Protein AF-A0A356FZK9-F1 (afdb_monomer_lite)

Structure (mmCIF, N/CA/C/O backbone):
data_AF-A0A356FZK9-F1
#
_entry.id   AF-A0A356FZK9-F1
#
loop_
_atom_site.group_PDB
_atom_site.id
_atom_site.type_symbol
_atom_site.label_atom_id
_atom_site.label_alt_id
_atom_site.label_comp_id
_atom_site.label_asym_id
_atom_site.label_entity_id
_atom_site.label_seq_id
_atom_site.pdbx_PDB_ins_code
_atom_site.Cartn_x
_atom_site.Cartn_y
_atom_site.Cartn_z
_atom_site.occupancy
_atom_site.B_iso_or_equiv
_atom_site.auth_seq_id
_atom_site.auth_comp_id
_atom_site.auth_asym_id
_atom_site.auth_atom_id
_atom_site.pdbx_PDB_model_num
ATOM 1 N N . LYS A 1 1 ? 5.708 -8.812 -1.500 1.00 82.62 1 LYS A N 1
ATOM 2 C CA . LYS A 1 1 ? 5.334 -10.175 -1.046 1.00 82.62 1 LYS A CA 1
ATOM 3 C C . LYS A 1 1 ? 5.654 -10.383 0.431 1.00 82.62 1 LYS A C 1
ATOM 5 O O . LYS A 1 1 ? 4.730 -10.583 1.200 1.00 82.62 1 LYS A O 1
ATOM 10 N N . GLU A 1 2 ? 6.915 -10.284 0.850 1.00 88.31 2 GLU A N 1
ATOM 11 C CA . GLU A 1 2 ? 7.337 -10.592 2.229 1.00 88.31 2 GLU A CA 1
ATOM 12 C C . GLU A 1 2 ? 6.642 -9.729 3.295 1.00 88.31 2 GLU A C 1
ATOM 14 O O . GLU A 1 2 ? 6.148 -10.266 4.282 1.00 88.31 2 GLU A O 1
ATOM 19 N N . ALA A 1 3 ? 6.488 -8.421 3.046 1.00 88.81 3 ALA A N 1
ATOM 20 C CA . ALA A 1 3 ? 5.721 -7.533 3.923 1.00 88.81 3 ALA A CA 1
ATOM 21 C C . ALA A 1 3 ? 4.276 -8.021 4.143 1.00 88.81 3 ALA A C 1
ATOM 23 O O . ALA A 1 3 ? 3.791 -8.013 5.266 1.00 88.81 3 ALA A O 1
ATOM 24 N N . ALA A 1 4 ? 3.605 -8.526 3.103 1.00 92.50 4 ALA A N 1
ATOM 25 C CA . ALA A 1 4 ? 2.240 -9.035 3.237 1.00 92.50 4 ALA A CA 1
ATOM 26 C C . ALA A 1 4 ? 2.168 -10.291 4.115 1.00 92.50 4 ALA A C 1
ATOM 28 O O . ALA A 1 4 ? 1.248 -10.421 4.911 1.00 92.50 4 ALA A O 1
ATOM 29 N N . TYR A 1 5 ? 3.157 -11.185 4.026 1.00 93.94 5 TYR A N 1
ATOM 30 C CA . TYR A 1 5 ? 3.243 -12.349 4.915 1.00 93.94 5 TYR A CA 1
ATOM 31 C C . TYR A 1 5 ? 3.497 -11.937 6.364 1.00 93.94 5 TYR A C 1
ATOM 33 O O . TYR A 1 5 ? 2.879 -12.490 7.270 1.00 93.94 5 TYR A O 1
ATOM 41 N N . ALA A 1 6 ? 4.387 -10.967 6.584 1.00 93.12 6 ALA A N 1
ATOM 42 C CA . ALA A 1 6 ? 4.667 -10.451 7.918 1.00 93.12 6 ALA A CA 1
ATOM 43 C C . ALA A 1 6 ? 3.430 -9.790 8.546 1.00 93.12 6 ALA A C 1
ATOM 45 O O . ALA A 1 6 ? 3.171 -9.987 9.729 1.00 93.12 6 ALA A O 1
ATOM 46 N N . LEU A 1 7 ? 2.643 -9.056 7.756 1.00 93.38 7 LEU A N 1
ATOM 47 C CA . LEU A 1 7 ? 1.406 -8.423 8.216 1.00 93.38 7 LEU A CA 1
ATOM 48 C C . LEU A 1 7 ? 0.288 -9.442 8.453 1.00 93.38 7 LEU A C 1
ATOM 50 O O . L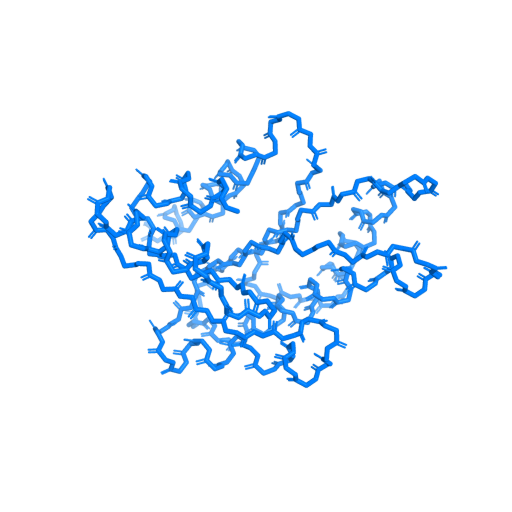EU A 1 7 ? -0.334 -9.424 9.513 1.00 93.38 7 LEU A O 1
ATOM 54 N N . ALA A 1 8 ? 0.082 -10.388 7.535 1.00 94.94 8 ALA A N 1
ATOM 55 C CA . ALA A 1 8 ? -0.911 -11.447 7.707 1.00 94.94 8 ALA A CA 1
ATOM 56 C C . ALA A 1 8 ? -0.625 -12.313 8.947 1.00 94.94 8 ALA A C 1
ATOM 58 O O . ALA A 1 8 ? -1.537 -12.630 9.705 1.00 94.94 8 ALA A O 1
ATOM 59 N N . ALA A 1 9 ? 0.650 -12.609 9.234 1.00 93.75 9 ALA A N 1
ATOM 60 C CA . ALA A 1 9 ? 1.060 -13.303 10.459 1.00 93.75 9 ALA A CA 1
ATOM 61 C C . ALA A 1 9 ? 0.695 -12.551 11.753 1.00 93.75 9 ALA A C 1
ATOM 63 O O . ALA A 1 9 ? 0.649 -13.153 12.823 1.00 93.75 9 ALA A O 1
ATOM 64 N N . ARG A 1 10 ? 0.440 -11.242 11.660 1.00 92.06 10 ARG A N 1
ATOM 65 C CA . ARG A 1 10 ? 0.020 -10.368 12.765 1.00 92.06 10 ARG A CA 1
ATOM 66 C C . ARG A 1 10 ? -1.493 -10.127 12.777 1.00 92.06 10 ARG A C 1
ATOM 68 O O . ARG A 1 10 ? -1.960 -9.298 13.548 1.00 92.06 10 ARG A O 1
ATOM 75 N N . GLY A 1 11 ? -2.249 -10.840 11.939 1.00 92.81 11 GLY A N 1
ATOM 76 C CA . GLY A 1 11 ? -3.710 -10.771 11.886 1.00 92.81 11 GLY A CA 1
ATOM 77 C C . GLY A 1 11 ? -4.274 -9.698 10.955 1.00 92.81 11 GLY A C 1
ATOM 78 O O . GLY A 1 11 ? -5.464 -9.412 11.038 1.00 92.81 11 GLY A O 1
ATOM 79 N N . TRP A 1 12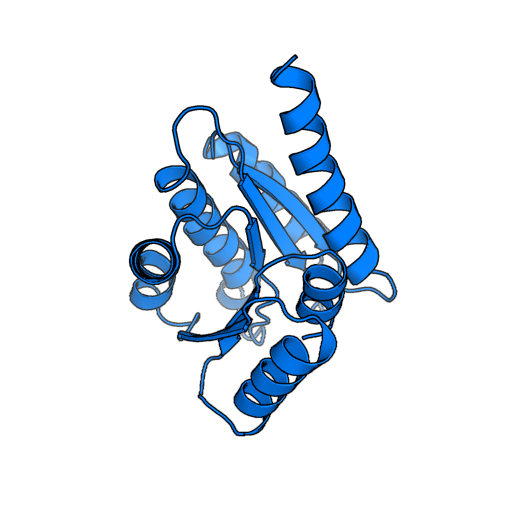 ? -3.457 -9.103 10.081 1.00 94.19 12 TRP A N 1
ATOM 80 C CA . TRP A 1 12 ? -3.959 -8.183 9.060 1.00 94.19 12 TRP A CA 1
ATOM 81 C C . TRP A 1 12 ? -4.652 -8.938 7.923 1.00 94.19 12 TRP A C 1
ATOM 83 O O . TRP A 1 12 ? -4.109 -9.914 7.399 1.00 94.19 12 TRP A O 1
ATOM 93 N N . ASP A 1 13 ? -5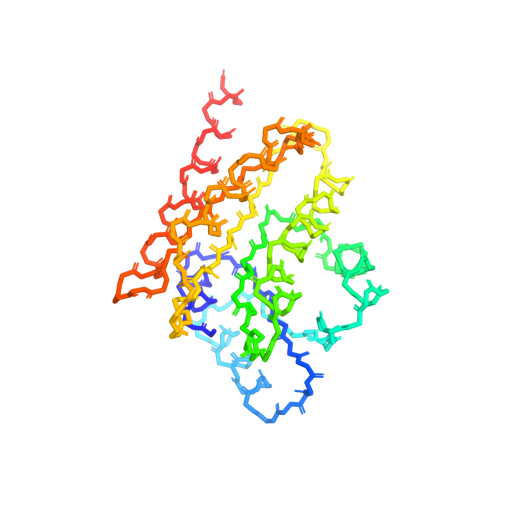.793 -8.418 7.477 1.00 95.06 13 ASP A N 1
ATOM 94 C CA . ASP A 1 13 ? -6.309 -8.698 6.138 1.00 95.06 13 ASP A CA 1
ATOM 95 C C . ASP A 1 13 ? -5.434 -7.946 5.119 1.00 95.06 13 ASP A C 1
ATOM 97 O O . ASP A 1 13 ? -5.071 -6.786 5.330 1.00 95.06 13 ASP A O 1
ATOM 101 N N . VAL A 1 14 ? -5.041 -8.607 4.027 1.00 95.25 14 VAL A N 1
ATOM 102 C CA . VAL A 1 14 ? -4.033 -8.073 3.096 1.00 95.25 14 VAL A CA 1
ATOM 103 C C . VAL A 1 14 ? -4.525 -8.060 1.654 1.00 95.25 14 VAL A C 1
ATOM 105 O O . VAL A 1 14 ? -4.940 -9.072 1.093 1.00 95.25 14 VAL A O 1
ATOM 108 N N . LEU A 1 15 ? -4.411 -6.901 1.012 1.00 95.12 15 LEU A N 1
ATOM 109 C CA . LEU A 1 15 ? -4.680 -6.732 -0.412 1.00 95.12 15 LEU A CA 1
ATOM 110 C C . LEU A 1 15 ? -3.360 -6.560 -1.155 1.00 95.12 15 LEU A C 1
ATOM 112 O O . LEU A 1 15 ? -2.593 -5.636 -0.885 1.00 95.12 15 LEU A O 1
ATOM 116 N N . LEU A 1 16 ? -3.083 -7.462 -2.091 1.00 93.56 16 LEU A N 1
ATOM 117 C CA . LEU A 1 16 ? -1.896 -7.388 -2.933 1.00 93.56 16 LEU A CA 1
ATOM 118 C C . LEU A 1 16 ? -2.212 -6.656 -4.235 1.00 93.56 16 LEU A C 1
ATOM 120 O O . LEU A 1 16 ? -3.203 -6.948 -4.895 1.00 93.56 16 LEU A O 1
ATOM 124 N N . GLN A 1 17 ? -1.337 -5.754 -4.662 1.00 91.12 17 GLN A N 1
ATOM 125 C CA . GLN A 1 17 ? -1.439 -5.144 -5.982 1.00 91.12 17 GLN A CA 1
ATOM 126 C C . GLN A 1 17 ? -0.516 -5.854 -6.978 1.00 91.12 17 GLN A C 1
ATOM 128 O O . GLN A 1 17 ? 0.609 -6.234 -6.652 1.00 91.12 17 GLN A O 1
ATOM 133 N N . CYS A 1 18 ? -1.005 -6.031 -8.205 1.00 89.69 18 CYS A N 1
ATOM 134 C CA . CYS A 1 18 ? -0.222 -6.505 -9.341 1.00 89.69 18 CYS A CA 1
ATOM 135 C C . CYS A 1 18 ? -0.546 -5.690 -10.602 1.00 89.69 18 CYS A C 1
ATOM 137 O O . CYS A 1 18 ? -1.672 -5.226 -10.778 1.00 89.69 18 CYS A O 1
ATOM 139 N N . LYS A 1 19 ? 0.426 -5.536 -11.509 1.00 86.12 19 LYS A N 1
ATOM 140 C CA . LYS A 1 19 ? 0.184 -4.910 -12.823 1.00 86.12 19 LYS A CA 1
ATOM 141 C C . LYS A 1 19 ? -0.552 -5.859 -13.773 1.00 86.12 19 LYS A C 1
ATOM 143 O O . LYS A 1 19 ? -1.483 -5.462 -14.469 1.00 86.12 19 LYS A O 1
ATOM 148 N N . THR A 1 20 ? -0.147 -7.129 -13.773 1.00 87.69 20 THR A N 1
ATOM 149 C CA . THR A 1 20 ? -0.748 -8.203 -14.576 1.00 87.69 20 THR A CA 1
ATOM 150 C C . THR A 1 20 ? -1.058 -9.383 -13.666 1.00 87.69 20 THR A C 1
ATOM 152 O O . THR A 1 20 ? -0.206 -9.780 -12.871 1.00 87.69 20 THR A O 1
ATOM 155 N N . ALA A 1 21 ? -2.264 -9.942 -13.782 1.00 90.25 21 ALA A N 1
ATOM 156 C CA . ALA A 1 21 ? -2.628 -11.152 -13.056 1.00 90.25 21 ALA A CA 1
ATOM 157 C C . ALA A 1 21 ? -1.762 -12.329 -13.529 1.00 90.25 21 ALA A C 1
ATOM 159 O O . ALA A 1 21 ? -1.545 -12.516 -14.726 1.00 90.25 21 ALA A O 1
ATOM 160 N N . SER A 1 22 ? -1.262 -13.116 -12.585 1.00 93.06 22 SER A N 1
ATOM 161 C CA . SER A 1 22 ? -0.362 -14.235 -12.847 1.00 93.06 22 SER A CA 1
ATOM 162 C C . SER A 1 22 ? -0.635 -15.385 -11.883 1.00 93.06 22 SER A C 1
ATOM 164 O O . SER A 1 22 ? -1.203 -15.194 -10.809 1.00 93.06 22 SER A O 1
ATOM 166 N N . ALA A 1 23 ? -0.167 -16.586 -12.225 1.00 94.06 23 ALA A 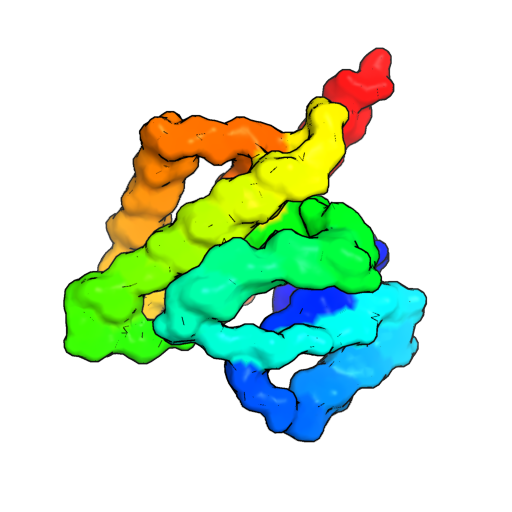N 1
ATOM 167 C CA . ALA A 1 23 ? -0.232 -17.720 -11.304 1.00 94.06 23 ALA A CA 1
ATOM 168 C C . ALA A 1 23 ? 0.508 -17.438 -9.980 1.00 94.06 23 ALA A C 1
ATOM 170 O O . ALA A 1 23 ? 0.125 -17.962 -8.940 1.00 94.06 23 ALA A O 1
ATOM 171 N N . GLU A 1 24 ? 1.535 -16.582 -9.998 1.00 92.69 24 GLU A N 1
ATOM 172 C CA . GLU A 1 24 ? 2.303 -16.222 -8.804 1.00 92.69 24 GLU A CA 1
ATOM 173 C C . GLU A 1 24 ? 1.476 -15.418 -7.793 1.00 92.69 24 GLU A C 1
ATOM 175 O O . GLU A 1 24 ? 1.529 -15.705 -6.591 1.00 92.69 24 GLU A O 1
ATOM 180 N N . ILE A 1 25 ? 0.711 -14.419 -8.254 1.00 93.62 25 ILE A N 1
ATOM 181 C CA . ILE A 1 25 ? -0.104 -13.604 -7.346 1.00 93.62 25 ILE A CA 1
ATOM 182 C C . ILE A 1 25 ? -1.277 -14.416 -6.796 1.00 93.62 25 ILE A C 1
ATOM 184 O O . ILE A 1 25 ? -1.535 -14.362 -5.595 1.00 93.62 25 ILE A O 1
ATOM 188 N N . THR A 1 26 ? -1.906 -15.245 -7.637 1.00 94.94 26 THR A N 1
ATOM 189 C CA . THR A 1 26 ? -2.961 -16.176 -7.215 1.00 94.94 26 THR A CA 1
ATOM 190 C C . THR A 1 26 ? -2.435 -17.152 -6.166 1.00 94.94 26 THR A C 1
ATOM 192 O O . THR A 1 26 ? -3.004 -17.252 -5.085 1.00 94.94 26 THR A O 1
ATOM 195 N N . HIS A 1 27 ? -1.286 -17.785 -6.422 1.00 95.44 27 HIS A N 1
ATOM 196 C CA . HIS A 1 27 ? -0.669 -18.699 -5.464 1.00 95.44 27 HIS A CA 1
ATOM 197 C C . HIS A 1 27 ? -0.302 -18.008 -4.146 1.00 95.44 27 HIS A C 1
ATOM 199 O O . HIS A 1 27 ? -0.469 -18.589 -3.078 1.00 95.44 27 HIS A O 1
ATOM 205 N N . SER A 1 28 ? 0.185 -16.766 -4.205 1.00 95.38 28 SER A N 1
ATOM 206 C CA . SER A 1 28 ? 0.522 -16.000 -3.000 1.00 95.38 28 SER A CA 1
ATOM 207 C C . SER A 1 28 ? -0.720 -15.692 -2.159 1.00 95.38 28 SER A C 1
ATOM 209 O O . SER A 1 28 ? -0.658 -15.790 -0.937 1.00 95.38 28 SER A O 1
ATOM 211 N N . VAL A 1 29 ? -1.848 -15.354 -2.792 1.00 96.31 29 VAL A N 1
ATOM 212 C CA . VAL A 1 29 ? -3.130 -15.146 -2.101 1.00 96.31 29 VAL A CA 1
ATOM 213 C C . VAL A 1 29 ? -3.634 -16.442 -1.466 1.00 96.31 29 VAL A C 1
ATOM 215 O O . VAL A 1 29 ? -3.971 -16.444 -0.282 1.00 96.31 29 VAL A O 1
ATOM 218 N N . ASP A 1 30 ? -3.628 -17.550 -2.209 1.00 95.62 30 ASP A N 1
ATOM 219 C CA . ASP A 1 30 ? -4.050 -18.857 -1.691 1.00 95.62 30 ASP A CA 1
ATOM 220 C C . ASP A 1 30 ? -3.194 -19.295 -0.497 1.00 95.62 30 ASP A C 1
ATOM 222 O O . ASP A 1 30 ? -3.707 -19.808 0.501 1.00 95.62 30 ASP A O 1
ATOM 226 N N . ASP A 1 31 ? -1.883 -19.069 -0.575 1.00 96.25 31 ASP A N 1
ATOM 227 C CA . ASP A 1 31 ? -0.958 -19.415 0.495 1.00 96.25 31 ASP A CA 1
ATOM 228 C C . ASP A 1 31 ? -1.148 -18.540 1.741 1.00 96.25 31 ASP A C 1
ATOM 230 O O . ASP A 1 31 ? -1.177 -19.074 2.850 1.00 96.25 31 ASP A O 1
ATOM 234 N N . LEU A 1 32 ? -1.353 -17.227 1.580 1.00 96.50 32 LEU A N 1
ATOM 235 C CA . LEU A 1 32 ? -1.674 -16.315 2.685 1.00 96.50 32 LEU A CA 1
ATOM 236 C C . LEU A 1 32 ? -2.963 -16.736 3.405 1.00 96.50 32 LEU A C 1
ATOM 238 O O . LEU A 1 32 ? -2.958 -16.884 4.630 1.00 96.50 32 LEU A O 1
ATOM 242 N N . ASN A 1 33 ? -4.031 -16.996 2.642 1.00 95.19 33 ASN A N 1
ATOM 243 C CA . ASN A 1 33 ? -5.321 -17.445 3.170 1.00 95.19 33 ASN A CA 1
ATOM 244 C C . ASN A 1 33 ? -5.178 -18.762 3.945 1.00 95.19 33 ASN A C 1
ATOM 246 O O . ASN A 1 33 ? -5.634 -18.880 5.082 1.00 95.19 33 ASN A O 1
ATOM 250 N N . ARG A 1 34 ? -4.489 -19.750 3.362 1.00 95.50 34 ARG A N 1
ATOM 251 C CA . ARG A 1 34 ? -4.275 -21.061 3.989 1.00 95.50 34 ARG A CA 1
ATOM 252 C C . ARG A 1 34 ? -3.416 -20.982 5.250 1.00 95.50 34 ARG A C 1
ATOM 254 O O . ARG A 1 34 ? -3.673 -21.715 6.201 1.00 95.50 34 ARG A O 1
ATOM 261 N N . LYS A 1 35 ? -2.364 -20.159 5.244 1.00 95.69 35 LYS A N 1
ATOM 262 C CA . LYS A 1 35 ? -1.357 -20.136 6.312 1.00 95.69 35 LYS A CA 1
ATOM 263 C C . LYS A 1 35 ? -1.792 -19.328 7.530 1.00 95.69 35 LYS A C 1
ATOM 265 O O . LYS A 1 35 ? -1.430 -19.699 8.644 1.00 95.69 35 LYS A O 1
ATOM 270 N N . PHE A 1 36 ? -2.529 -18.239 7.326 1.00 94.81 36 PHE A N 1
ATOM 271 C CA . PHE A 1 36 ? -2.843 -17.289 8.397 1.00 94.81 36 PHE A CA 1
ATOM 272 C C . PHE A 1 36 ? -4.337 -17.181 8.711 1.00 94.81 36 PHE A C 1
ATOM 274 O O . PHE A 1 36 ? -4.689 -16.596 9.730 1.00 94.81 36 PHE A O 1
ATOM 281 N N . GLY A 1 37 ? -5.221 -17.737 7.874 1.00 84.69 37 GLY A N 1
ATOM 282 C CA . GLY A 1 37 ? -6.672 -17.714 8.093 1.00 84.69 37 GLY A CA 1
ATOM 283 C C . GLY A 1 37 ? -7.326 -16.329 7.978 1.00 84.69 37 GLY A C 1
ATOM 284 O O . GLY A 1 37 ? -8.537 -16.223 8.160 1.00 84.69 37 GLY A O 1
ATOM 285 N N . GLY A 1 38 ? -6.545 -15.282 7.687 1.00 78.88 38 GLY A N 1
ATOM 286 C CA . GLY A 1 38 ? -7.033 -13.944 7.348 1.00 78.88 38 GLY A CA 1
ATOM 287 C C . GLY A 1 38 ? -7.530 -13.862 5.905 1.00 78.88 38 GLY A C 1
ATOM 288 O O . GLY A 1 38 ? -7.412 -14.823 5.144 1.00 78.88 38 GLY A O 1
ATOM 289 N N . LYS A 1 39 ? -8.081 -12.709 5.519 1.00 91.06 39 LYS A N 1
ATOM 290 C CA . LYS A 1 39 ? -8.559 -12.457 4.157 1.00 91.06 39 LYS A CA 1
ATOM 291 C C . LYS A 1 39 ? -7.445 -11.836 3.327 1.00 91.06 39 LYS A C 1
ATOM 293 O O . LYS A 1 39 ? -7.072 -10.679 3.515 1.00 91.06 39 LYS A O 1
ATOM 298 N N . ALA A 1 40 ? -6.940 -12.605 2.374 1.00 96.00 40 ALA A N 1
ATOM 299 C CA . ALA A 1 40 ? -6.069 -12.129 1.319 1.00 96.00 40 ALA A CA 1
ATOM 300 C C . ALA A 1 40 ? -6.819 -12.087 -0.016 1.00 96.00 40 ALA A C 1
ATOM 302 O O . ALA A 1 40 ? -7.526 -13.030 -0.378 1.00 96.00 40 ALA A O 1
ATOM 303 N N . ALA A 1 41 ? -6.618 -11.012 -0.773 1.00 95.12 41 ALA A N 1
ATOM 304 C CA . ALA A 1 41 ? -7.022 -10.917 -2.174 1.00 95.12 41 ALA A CA 1
ATOM 305 C C . ALA A 1 41 ? -5.985 -10.116 -2.967 1.00 95.12 41 ALA A C 1
ATOM 307 O O . ALA A 1 41 ? -5.040 -9.560 -2.398 1.00 95.12 41 ALA A O 1
ATOM 308 N N . TYR A 1 42 ? -6.142 -10.060 -4.289 1.00 94.50 42 TYR A N 1
ATOM 309 C CA . TYR A 1 42 ? -5.320 -9.199 -5.129 1.00 94.50 42 TYR A CA 1
ATOM 310 C C . TYR A 1 42 ? -6.167 -8.295 -6.017 1.00 94.50 42 TYR A C 1
ATOM 312 O O . TYR A 1 42 ? -7.304 -8.616 -6.362 1.00 94.50 42 TYR A O 1
ATOM 320 N N . ILE A 1 43 ? -5.577 -7.172 -6.413 1.00 92.19 43 ILE A N 1
ATOM 321 C CA . ILE A 1 43 ? -6.132 -6.237 -7.383 1.00 92.19 43 ILE A CA 1
ATOM 322 C C . ILE A 1 43 ? -5.155 -6.051 -8.541 1.00 92.19 43 ILE A C 1
ATOM 324 O O . ILE A 1 43 ? -3.931 -6.033 -8.359 1.00 92.19 43 ILE A O 1
ATOM 328 N N . ARG A 1 44 ? -5.704 -5.913 -9.748 1.00 91.25 44 ARG A N 1
ATOM 329 C CA . ARG A 1 44 ? -4.944 -5.458 -10.909 1.00 91.25 44 ARG A CA 1
ATOM 330 C C . ARG A 1 44 ? -5.020 -3.937 -10.967 1.00 91.25 44 ARG A C 1
ATOM 332 O O . ARG A 1 44 ? -6.118 -3.404 -11.073 1.00 91.25 44 ARG A O 1
ATOM 339 N N . ALA A 1 45 ? -3.873 -3.277 -10.928 1.00 87.69 45 ALA A N 1
ATOM 340 C CA . ALA A 1 45 ? -3.771 -1.841 -11.150 1.00 87.69 45 ALA A CA 1
ATOM 341 C C . ALA A 1 45 ? -2.437 -1.526 -11.826 1.00 87.69 45 ALA A C 1
ATOM 343 O O . ALA A 1 45 ? -1.406 -2.072 -11.428 1.00 87.69 45 ALA A O 1
ATOM 344 N N . ASP A 1 46 ? -2.432 -0.663 -12.830 1.00 85.25 46 ASP A N 1
ATOM 345 C CA . ASP A 1 46 ? -1.216 -0.162 -13.448 1.00 85.25 46 ASP A CA 1
ATOM 346 C C . ASP A 1 46 ? -0.799 1.158 -12.805 1.00 85.25 46 ASP A C 1
ATOM 348 O O . ASP A 1 46 ? -1.368 2.212 -13.066 1.00 85.25 46 ASP A O 1
ATOM 352 N N . PHE A 1 47 ? 0.243 1.116 -11.975 1.00 79.88 47 PHE A N 1
ATOM 353 C CA . PHE A 1 47 ? 0.730 2.314 -11.295 1.00 79.88 47 PHE A CA 1
ATOM 354 C C . PHE A 1 47 ? 1.447 3.277 -12.246 1.00 79.88 47 PHE A C 1
ATOM 356 O O . PHE A 1 47 ? 1.810 4.362 -11.813 1.00 79.88 47 PHE A O 1
ATOM 363 N N . THR A 1 48 ? 1.638 2.947 -13.529 1.00 77.94 48 THR A N 1
ATOM 364 C CA . THR A 1 48 ? 2.069 3.946 -14.522 1.00 77.94 48 THR A CA 1
ATOM 365 C C . THR A 1 48 ? 0.910 4.790 -15.055 1.00 77.94 48 THR A C 1
ATOM 367 O O . THR A 1 48 ? 1.154 5.876 -15.568 1.00 77.94 48 THR A O 1
ATOM 370 N N . ASP A 1 49 ? -0.338 4.352 -14.881 1.00 84.62 49 ASP A N 1
ATOM 371 C CA . ASP A 1 49 ? -1.533 5.106 -15.264 1.00 84.62 49 ASP A CA 1
ATOM 372 C C . ASP A 1 49 ? -2.014 5.989 -14.100 1.00 84.62 49 ASP A C 1
ATOM 374 O O . ASP A 1 49 ? -2.283 5.514 -12.995 1.00 84.62 49 ASP A O 1
ATOM 378 N N . GLU A 1 50 ? -2.088 7.298 -14.333 1.00 83.06 50 GLU A N 1
ATOM 379 C CA . GLU A 1 50 ? -2.473 8.279 -13.314 1.00 83.06 50 GLU A CA 1
ATOM 380 C C . GLU A 1 50 ? -3.919 8.098 -12.835 1.00 83.06 50 GLU A C 1
ATOM 382 O O . GLU A 1 50 ? -4.192 8.205 -11.637 1.00 83.06 50 GLU A O 1
ATOM 387 N N . ALA A 1 51 ? -4.839 7.772 -13.744 1.00 85.81 51 ALA A N 1
ATOM 388 C CA . ALA A 1 51 ? -6.243 7.585 -13.411 1.00 85.81 51 ALA A CA 1
ATOM 389 C C . ALA A 1 51 ? -6.452 6.300 -12.597 1.00 85.81 51 ALA A C 1
ATOM 391 O O . ALA A 1 51 ? -7.201 6.315 -11.613 1.00 85.81 51 ALA A O 1
ATOM 392 N N . GLU A 1 52 ? -5.758 5.209 -12.947 1.00 88.19 52 GLU A N 1
ATOM 393 C CA . GLU A 1 52 ? -5.780 3.979 -12.148 1.00 88.19 52 GLU A CA 1
ATOM 394 C C . GLU A 1 52 ? -5.179 4.214 -10.748 1.00 88.19 52 GLU A C 1
ATOM 396 O O . GLU A 1 52 ? -5.767 3.763 -9.762 1.00 88.19 52 GLU A O 1
ATOM 401 N N . ARG A 1 53 ? -4.073 4.971 -10.620 1.00 87.50 53 ARG A N 1
ATOM 402 C CA . ARG A 1 53 ? -3.498 5.340 -9.307 1.00 87.50 53 ARG A CA 1
ATOM 403 C C . ARG A 1 53 ? -4.476 6.150 -8.456 1.00 87.50 53 ARG A C 1
ATOM 405 O O . ARG A 1 53 ? -4.715 5.797 -7.301 1.00 87.50 53 ARG A O 1
ATOM 412 N N . ALA A 1 54 ? -5.041 7.221 -9.013 1.00 83.50 54 ALA A N 1
ATOM 413 C CA . ALA A 1 54 ? -5.914 8.137 -8.283 1.00 83.50 54 ALA A CA 1
ATOM 414 C C . ALA A 1 54 ? -7.213 7.459 -7.813 1.00 83.50 54 ALA A C 1
ATOM 416 O O . ALA A 1 54 ? -7.694 7.723 -6.715 1.00 83.50 54 ALA A O 1
ATOM 417 N N . GLY A 1 55 ? -7.775 6.548 -8.614 1.00 87.38 55 GLY A N 1
ATOM 418 C CA . GLY A 1 55 ? -9.014 5.841 -8.281 1.00 87.38 55 GLY A CA 1
ATOM 419 C C . GLY A 1 55 ? -8.846 4.606 -7.390 1.00 87.38 55 GLY A C 1
ATOM 420 O O . GLY A 1 55 ? -9.850 4.073 -6.904 1.00 87.38 55 GLY A O 1
ATOM 421 N N . LEU A 1 56 ? -7.614 4.131 -7.178 1.00 91.44 56 LEU A N 1
ATOM 422 C CA . LEU A 1 56 ? -7.352 2.828 -6.566 1.00 91.44 56 LEU A CA 1
ATOM 423 C C . LEU A 1 56 ? -7.908 2.720 -5.148 1.00 91.44 56 LEU A C 1
ATOM 425 O O . LEU A 1 56 ? -8.668 1.802 -4.852 1.00 91.44 56 LEU A O 1
ATOM 429 N N . ILE A 1 57 ? -7.529 3.651 -4.274 1.00 92.88 57 ILE A N 1
ATOM 430 C CA . ILE A 1 57 ? -7.864 3.593 -2.846 1.00 92.88 57 ILE A CA 1
ATOM 431 C C . ILE A 1 57 ? -9.378 3.651 -2.637 1.00 92.88 57 ILE A C 1
ATOM 433 O O . ILE A 1 57 ? -9.931 2.818 -1.920 1.00 92.88 57 ILE A O 1
ATOM 437 N N . ARG A 1 58 ? -10.061 4.544 -3.362 1.00 91.00 58 ARG A N 1
ATOM 438 C CA . ARG A 1 58 ? -11.525 4.617 -3.377 1.00 91.00 58 ARG A CA 1
ATOM 439 C C . ARG A 1 58 ? -12.158 3.290 -3.800 1.00 91.00 58 ARG A C 1
ATOM 441 O O . ARG A 1 58 ? -13.009 2.771 -3.087 1.00 91.00 58 ARG A O 1
ATOM 448 N N . THR A 1 59 ? -11.708 2.720 -4.918 1.00 91.56 59 THR A N 1
ATOM 449 C CA . THR A 1 59 ? -12.235 1.450 -5.449 1.00 91.56 59 THR A CA 1
ATOM 450 C C . THR A 1 59 ? -12.042 0.301 -4.457 1.00 91.56 59 THR A C 1
ATOM 452 O O . THR A 1 59 ? -12.946 -0.508 -4.237 1.00 91.56 59 THR A O 1
ATOM 455 N N . LEU A 1 60 ? -10.866 0.232 -3.829 1.00 93.31 60 LEU A N 1
ATOM 456 C CA . LEU A 1 60 ? -10.568 -0.777 -2.820 1.00 93.31 60 LEU A CA 1
ATOM 457 C C . LEU A 1 60 ? -11.459 -0.616 -1.591 1.00 93.31 60 LEU A C 1
ATOM 459 O O . LEU A 1 60 ? -11.989 -1.616 -1.117 1.00 93.31 60 LEU A O 1
ATOM 463 N N . SER A 1 61 ? -11.693 0.611 -1.127 1.00 91.81 61 SER A N 1
ATOM 464 C CA . SER A 1 61 ? -12.574 0.835 0.019 1.00 91.81 61 SER A CA 1
ATOM 465 C C . SER A 1 61 ? -14.042 0.568 -0.253 1.00 91.81 61 SER A C 1
ATOM 467 O O . SER A 1 61 ? -14.733 0.040 0.615 1.00 91.81 61 SER A O 1
ATOM 469 N N . GLU A 1 62 ? -14.521 0.874 -1.456 1.00 91.44 62 GLU A N 1
ATOM 470 C CA . GLU A 1 62 ? -15.874 0.506 -1.885 1.00 91.44 62 GLU A CA 1
ATOM 471 C C . GLU A 1 62 ? -16.052 -1.026 -1.925 1.00 91.44 62 GLU A C 1
ATOM 473 O O . GLU A 1 62 ? -17.134 -1.529 -1.630 1.00 91.44 62 GLU A O 1
ATOM 478 N N . THR A 1 63 ? -14.988 -1.775 -2.243 1.00 92.50 63 THR A N 1
ATOM 479 C CA . THR A 1 63 ? -15.037 -3.240 -2.409 1.00 92.50 63 THR A CA 1
ATOM 480 C C . THR A 1 63 ? -14.790 -4.010 -1.108 1.00 92.50 63 THR A C 1
ATOM 482 O O . THR A 1 63 ? -15.467 -4.999 -0.833 1.00 92.50 63 THR A O 1
ATOM 485 N N . TYR A 1 64 ? -13.806 -3.584 -0.315 1.00 90.94 64 TYR A N 1
ATOM 486 C CA . TYR A 1 64 ? -13.285 -4.327 0.839 1.00 90.94 64 TYR A CA 1
ATOM 487 C C . TYR A 1 64 ? -13.527 -3.622 2.180 1.00 90.94 64 TYR A C 1
ATOM 489 O O . TYR A 1 64 ? -13.243 -4.197 3.229 1.00 90.94 64 TYR A O 1
ATOM 497 N N . GLY A 1 65 ? -14.091 -2.413 2.159 1.00 91.69 65 GLY A N 1
ATOM 498 C CA . GLY A 1 65 ? -14.198 -1.544 3.326 1.00 91.69 65 GLY A CA 1
ATOM 499 C C . GLY A 1 65 ? -12.948 -0.688 3.533 1.00 91.69 65 GLY A C 1
ATOM 500 O O . GLY A 1 65 ? -11.961 -0.808 2.813 1.00 91.69 65 GLY A O 1
ATOM 501 N N . THR A 1 66 ? -13.004 0.202 4.524 1.00 92.88 66 THR A N 1
ATOM 502 C CA . THR A 1 66 ? -11.935 1.166 4.819 1.00 92.88 66 THR A CA 1
ATOM 503 C C . THR A 1 66 ? -10.571 0.490 4.951 1.00 92.88 66 THR A C 1
ATOM 505 O O . THR A 1 66 ? -10.398 -0.407 5.771 1.00 92.88 66 THR A O 1
ATOM 508 N N . LEU A 1 67 ? -9.585 0.976 4.196 1.00 94.50 67 LEU A N 1
ATOM 509 C CA . LEU A 1 67 ? -8.188 0.581 4.387 1.00 94.50 67 LEU A CA 1
ATOM 510 C C . LEU A 1 67 ? -7.579 1.379 5.543 1.00 94.50 67 LEU A C 1
ATOM 512 O O . LEU A 1 67 ? -7.635 2.610 5.534 1.00 94.50 67 LEU A O 1
ATOM 516 N N . ASP A 1 68 ? -6.956 0.685 6.492 1.00 94.25 68 ASP A N 1
ATOM 517 C CA . ASP A 1 68 ? -6.221 1.315 7.594 1.00 94.25 68 ASP A CA 1
ATOM 518 C C . ASP A 1 68 ? -4.802 1.721 7.179 1.00 94.25 68 ASP A C 1
ATOM 520 O O . ASP A 1 68 ? -4.275 2.740 7.632 1.00 94.25 68 ASP A O 1
ATOM 524 N N . ALA A 1 69 ? -4.170 0.928 6.310 1.00 94.69 69 ALA A N 1
ATOM 525 C CA . ALA A 1 69 ? -2.791 1.137 5.905 1.00 94.69 69 ALA A CA 1
ATOM 526 C C . ALA A 1 69 ? -2.534 0.809 4.432 1.00 94.69 69 ALA A C 1
ATOM 528 O O . ALA A 1 69 ? -3.152 -0.085 3.855 1.00 94.69 69 ALA A O 1
ATOM 529 N N . VAL A 1 70 ? -1.562 1.504 3.841 1.00 93.56 70 VAL A N 1
ATOM 530 C CA . VAL A 1 70 ? -1.028 1.213 2.505 1.00 93.56 70 VAL A CA 1
ATOM 531 C C . VAL A 1 70 ? 0.479 1.037 2.606 1.00 93.56 70 VAL A C 1
ATOM 533 O O . VAL A 1 70 ? 1.165 1.888 3.159 1.00 93.56 70 VAL A O 1
ATOM 536 N N . VAL A 1 71 ? 1.004 -0.053 2.045 1.00 91.75 71 VAL A N 1
ATOM 537 C CA . VAL A 1 71 ? 2.449 -0.276 1.901 1.00 91.75 71 VAL A CA 1
ATOM 538 C C . VAL A 1 71 ? 2.801 -0.167 0.424 1.00 91.75 71 VAL A C 1
ATOM 540 O O . VAL A 1 71 ? 2.604 -1.110 -0.344 1.00 91.75 71 VAL A O 1
ATOM 543 N N . ASN A 1 72 ? 3.314 0.991 0.013 1.00 88.50 72 ASN A N 1
ATOM 544 C CA . ASN A 1 72 ? 3.784 1.197 -1.344 1.00 88.50 72 ASN A CA 1
ATOM 545 C C . ASN A 1 72 ? 5.215 0.683 -1.491 1.00 88.50 72 ASN A C 1
ATOM 547 O O . ASN A 1 72 ? 6.188 1.317 -1.085 1.00 88.50 72 ASN A O 1
ATOM 551 N N . ALA A 1 73 ? 5.316 -0.479 -2.122 1.00 79.62 73 ALA A N 1
ATOM 552 C CA . ALA A 1 73 ? 6.570 -1.096 -2.513 1.00 79.62 73 ALA A CA 1
ATOM 553 C C . ALA A 1 73 ? 6.715 -1.157 -4.037 1.00 79.62 73 ALA A C 1
ATOM 555 O O . ALA A 1 73 ? 7.422 -2.033 -4.535 1.00 79.62 73 ALA A O 1
ATOM 556 N N . ALA A 1 74 ? 6.038 -0.295 -4.801 1.00 67.06 74 ALA A N 1
ATOM 557 C CA . ALA A 1 74 ? 6.187 -0.268 -6.250 1.00 67.06 74 ALA A CA 1
ATOM 558 C C . ALA A 1 74 ? 7.581 0.256 -6.631 1.00 67.06 74 ALA A C 1
ATOM 560 O O . ALA A 1 74 ? 8.052 1.261 -6.104 1.00 67.06 74 ALA A O 1
ATOM 561 N N . GLY A 1 75 ? 8.272 -0.473 -7.506 1.00 65.62 75 GLY A N 1
ATOM 562 C CA . GLY A 1 75 ? 9.536 -0.048 -8.099 1.00 65.62 75 GLY A CA 1
ATOM 563 C C . GLY A 1 75 ? 9.296 0.263 -9.565 1.00 65.62 75 GLY A C 1
ATOM 564 O O . GLY A 1 75 ? 8.802 -0.600 -10.289 1.00 65.62 75 GLY A O 1
ATOM 565 N N . LEU A 1 76 ? 9.623 1.479 -9.991 1.00 64.25 76 LEU A N 1
ATOM 566 C CA . LEU A 1 76 ? 9.623 1.852 -11.400 1.00 64.25 76 LEU A CA 1
ATOM 567 C C . LEU A 1 76 ? 11.076 1.864 -11.897 1.00 64.25 76 LEU A C 1
ATOM 569 O O . LEU A 1 76 ? 11.951 2.344 -11.171 1.00 64.25 76 LEU A O 1
ATOM 573 N N . PRO A 1 77 ? 11.370 1.310 -13.088 1.00 64.50 77 PRO A N 1
ATOM 574 C CA . PRO A 1 77 ? 12.682 1.464 -13.702 1.00 64.50 77 PRO A CA 1
ATOM 575 C C . PRO A 1 77 ? 13.009 2.952 -13.852 1.00 64.50 77 PRO A C 1
ATOM 577 O O . PRO A 1 77 ? 12.208 3.703 -14.401 1.00 64.50 77 PRO A O 1
ATOM 580 N N . VAL A 1 78 ? 14.180 3.377 -13.376 1.00 66.69 78 VAL A N 1
ATOM 581 C CA . VAL A 1 78 ? 14.606 4.777 -13.482 1.00 66.69 78 VAL A CA 1
ATOM 582 C C . VAL A 1 78 ? 15.306 4.974 -14.824 1.00 66.69 78 VAL A C 1
ATOM 584 O O . VAL A 1 78 ? 16.464 4.592 -14.979 1.00 66.69 78 VAL A O 1
ATOM 587 N N . GLY A 1 79 ? 14.595 5.533 -15.806 1.00 68.06 79 GLY A N 1
ATOM 588 C CA . GLY A 1 79 ? 15.164 5.938 -17.097 1.00 68.06 79 GLY A CA 1
ATOM 589 C C . GLY A 1 79 ? 15.350 7.452 -17.219 1.00 68.06 79 GLY A C 1
ATOM 590 O O . GLY A 1 79 ? 16.211 7.920 -17.962 1.00 68.06 79 GLY A O 1
ATOM 591 N N . THR A 1 80 ? 14.560 8.220 -16.471 1.00 71.62 80 THR A N 1
ATOM 592 C CA . THR A 1 80 ? 14.491 9.681 -16.515 1.00 71.62 80 THR A CA 1
ATOM 593 C C . THR A 1 80 ? 14.406 10.287 -15.112 1.00 71.62 80 THR A C 1
ATOM 595 O O . THR A 1 80 ? 14.159 9.597 -14.122 1.00 71.62 80 THR A O 1
ATOM 598 N N . LEU A 1 81 ? 14.575 11.611 -15.019 1.00 68.69 81 LEU A N 1
ATOM 599 C CA . LEU A 1 81 ? 14.342 12.345 -13.771 1.00 68.69 81 LEU A CA 1
ATOM 600 C C . LEU A 1 81 ? 12.888 12.201 -13.295 1.00 68.69 81 LEU A C 1
ATOM 602 O O . LEU A 1 81 ? 12.654 12.075 -12.100 1.00 68.69 81 LEU A O 1
ATOM 606 N N . HIS A 1 82 ? 11.924 12.182 -14.219 1.00 74.62 82 HIS A N 1
ATOM 607 C CA . HIS A 1 82 ? 10.517 11.969 -13.885 1.00 74.62 82 HIS A CA 1
ATOM 608 C C . HIS A 1 82 ? 10.302 10.5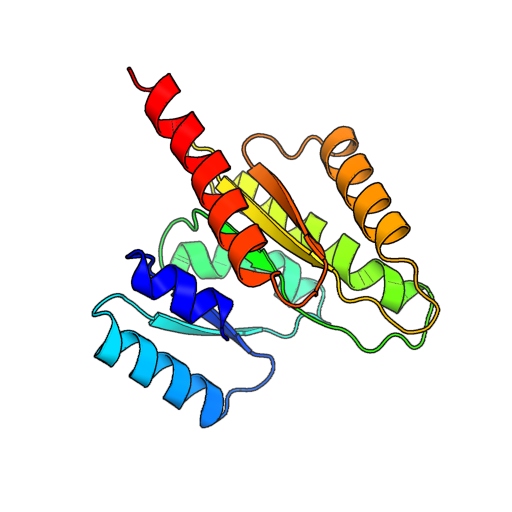95 -13.231 1.00 74.62 82 HIS A C 1
ATOM 610 O O . HIS A 1 82 ? 9.693 10.517 -12.166 1.00 74.62 82 HIS A O 1
ATOM 616 N N . ASP A 1 83 ? 10.910 9.539 -13.780 1.00 73.31 83 ASP A N 1
ATOM 617 C CA . ASP A 1 83 ? 10.814 8.182 -13.221 1.00 73.31 83 ASP A CA 1
ATOM 618 C C . ASP A 1 83 ? 11.386 8.088 -11.800 1.00 73.31 83 ASP A C 1
ATOM 620 O O . ASP A 1 83 ? 10.914 7.297 -10.985 1.00 73.31 83 ASP A O 1
ATOM 624 N N . ALA A 1 84 ? 12.385 8.915 -11.478 1.00 72.38 84 ALA A N 1
ATOM 625 C CA . ALA A 1 84 ? 12.981 8.964 -10.147 1.00 72.38 84 ALA A CA 1
ATOM 626 C C . ALA A 1 84 ? 12.044 9.585 -9.088 1.00 72.38 84 ALA A C 1
ATOM 628 O O . ALA A 1 84 ? 12.132 9.235 -7.911 1.00 72.38 84 ALA A O 1
ATOM 629 N N . PHE A 1 85 ? 11.131 10.475 -9.495 1.00 74.75 85 PHE A N 1
ATOM 630 C CA . PHE A 1 85 ? 10.155 11.119 -8.606 1.00 74.75 85 PHE A CA 1
ATOM 631 C C . PHE A 1 85 ? 8.763 10.477 -8.640 1.00 74.75 85 PHE A C 1
ATOM 633 O O . PHE A 1 85 ? 7.993 10.671 -7.700 1.00 74.75 85 PHE A O 1
ATOM 640 N N . ALA A 1 86 ? 8.450 9.661 -9.649 1.00 77.25 86 ALA A N 1
ATOM 641 C CA . ALA A 1 86 ? 7.169 8.962 -9.758 1.00 77.25 86 ALA A CA 1
ATOM 642 C C . ALA A 1 86 ? 6.774 8.147 -8.500 1.00 77.25 86 ALA A C 1
ATOM 644 O O . ALA A 1 86 ? 5.592 8.152 -8.141 1.00 77.25 86 ALA A O 1
ATOM 645 N N . PRO A 1 87 ? 7.698 7.494 -7.757 1.00 77.12 87 PRO A N 1
ATOM 646 C CA . PRO A 1 87 ? 7.355 6.849 -6.487 1.00 77.12 87 PRO A CA 1
ATOM 647 C C . PRO A 1 87 ? 6.897 7.832 -5.405 1.00 77.12 87 PRO A C 1
ATOM 649 O O . PRO A 1 87 ? 5.984 7.509 -4.649 1.00 77.12 87 PRO A O 1
ATOM 652 N N . VAL A 1 88 ? 7.501 9.025 -5.345 1.00 78.44 88 VAL A N 1
ATOM 653 C CA . VAL A 1 88 ? 7.106 10.086 -4.407 1.00 78.44 88 VAL A CA 1
ATOM 654 C C . VAL A 1 88 ? 5.722 10.599 -4.789 1.00 78.44 88 VAL A C 1
ATOM 656 O O . VAL A 1 88 ? 4.833 10.592 -3.950 1.00 78.44 88 VAL A O 1
ATOM 659 N N . GLU A 1 89 ? 5.491 10.936 -6.060 1.00 81.62 89 GLU A N 1
ATOM 660 C CA . GLU A 1 89 ? 4.169 11.347 -6.561 1.00 81.62 89 GLU A CA 1
ATOM 661 C C . GLU A 1 89 ? 3.088 10.291 -6.270 1.00 81.62 89 GLU A C 1
ATOM 663 O O . GLU A 1 89 ? 2.001 10.599 -5.784 1.00 81.62 89 GLU A O 1
ATOM 668 N N . THR A 1 90 ? 3.401 9.015 -6.493 1.00 82.50 90 THR A N 1
ATOM 669 C CA . THR A 1 90 ? 2.486 7.910 -6.187 1.00 82.50 90 THR A CA 1
ATOM 670 C C . THR A 1 90 ? 2.184 7.834 -4.692 1.00 82.50 90 THR A C 1
ATOM 672 O O . THR A 1 90 ? 1.024 7.687 -4.310 1.00 82.50 90 THR A O 1
ATOM 675 N N . ALA A 1 91 ? 3.206 7.956 -3.838 1.00 84.44 91 ALA A N 1
ATOM 676 C CA . ALA A 1 91 ? 3.038 7.945 -2.387 1.00 84.44 91 ALA A CA 1
ATOM 677 C C . ALA A 1 91 ? 2.077 9.041 -1.931 1.00 84.44 91 ALA A C 1
ATOM 679 O O . ALA A 1 91 ? 1.155 8.801 -1.158 1.00 84.44 91 ALA A O 1
ATOM 680 N N . VAL A 1 92 ? 2.274 10.233 -2.478 1.00 84.50 92 VAL A N 1
ATOM 681 C CA . VAL A 1 92 ? 1.460 11.415 -2.243 1.00 84.50 92 VAL A CA 1
ATOM 682 C C . VAL A 1 92 ? -0.001 11.191 -2.600 1.00 84.50 92 VAL A C 1
ATOM 684 O O . VAL A 1 92 ? -0.877 11.392 -1.756 1.00 84.50 92 VAL A O 1
ATOM 687 N N . VAL A 1 93 ? -0.266 10.770 -3.837 1.00 87.38 93 VAL A N 1
ATOM 688 C CA . VAL A 1 93 ? -1.630 10.617 -4.351 1.00 87.38 93 VAL A CA 1
ATOM 689 C C . VAL A 1 93 ? -2.376 9.568 -3.533 1.00 87.38 93 VAL A C 1
ATOM 691 O O . VAL A 1 93 ? -3.497 9.805 -3.081 1.00 87.38 93 VAL A O 1
ATOM 694 N N . LEU A 1 94 ? -1.732 8.430 -3.271 1.00 89.69 94 LEU A N 1
ATOM 695 C CA . LEU A 1 94 ? -2.343 7.347 -2.509 1.00 89.69 94 LEU A CA 1
ATOM 696 C C . LEU A 1 94 ? -2.516 7.704 -1.023 1.00 89.69 94 LEU A C 1
ATOM 698 O O . LEU A 1 94 ? -3.523 7.323 -0.432 1.00 89.69 94 LEU A O 1
ATOM 702 N N . ALA A 1 95 ? -1.586 8.446 -0.413 1.00 89.50 95 ALA A N 1
ATOM 703 C CA . ALA A 1 95 ? -1.709 8.890 0.976 1.00 89.50 95 ALA A CA 1
ATOM 704 C C . ALA A 1 95 ? -2.842 9.908 1.154 1.00 89.50 95 ALA A C 1
ATOM 706 O O . ALA A 1 95 ? -3.605 9.817 2.116 1.00 89.50 95 ALA A O 1
ATOM 707 N N . GLN A 1 96 ? -2.991 10.848 0.217 1.00 88.31 96 GLN A N 1
ATOM 708 C CA . GLN A 1 96 ? -4.127 11.769 0.208 1.00 88.31 96 GLN A CA 1
ATOM 709 C C . GLN A 1 96 ? -5.441 11.012 0.079 1.00 88.31 96 GLN A C 1
ATOM 711 O O . GLN A 1 96 ? -6.386 11.305 0.807 1.00 88.31 96 GLN A O 1
ATOM 716 N N . GLU A 1 97 ? -5.501 10.021 -0.809 1.00 90.56 97 GLU A N 1
ATOM 717 C CA . GLU A 1 97 ? -6.745 9.295 -1.019 1.00 90.56 97 GLU A CA 1
ATOM 718 C C . GLU A 1 97 ? -7.088 8.357 0.145 1.00 90.56 97 GLU A C 1
ATOM 720 O O . GLU A 1 97 ? -8.250 8.242 0.538 1.00 90.56 97 GLU A O 1
ATOM 725 N N . LEU A 1 98 ? -6.068 7.798 0.803 1.00 92.69 98 LEU A N 1
ATOM 726 C CA . LEU A 1 98 ? -6.217 7.122 2.089 1.00 92.69 98 LEU A CA 1
ATOM 727 C C . LEU A 1 98 ? -6.778 8.075 3.154 1.00 92.69 98 LEU A C 1
ATOM 729 O O . LEU A 1 98 ? -7.689 7.705 3.886 1.00 92.69 98 LEU A O 1
ATOM 733 N N . ALA A 1 99 ? -6.294 9.316 3.227 1.00 90.81 99 ALA A N 1
ATOM 734 C CA . ALA A 1 99 ? -6.796 10.288 4.195 1.00 90.81 99 ALA A CA 1
ATOM 735 C C . ALA A 1 99 ? -8.285 10.610 3.994 1.00 90.81 99 ALA A C 1
ATOM 737 O O . ALA A 1 99 ? -9.023 10.731 4.973 1.00 90.81 99 ALA A O 1
ATOM 738 N N . ARG A 1 100 ? -8.747 10.720 2.740 1.00 90.19 100 ARG A N 1
ATOM 739 C CA . ARG A 1 100 ? -10.143 11.076 2.423 1.00 90.19 100 ARG A CA 1
ATOM 740 C C . ARG A 1 100 ? -11.149 9.993 2.805 1.00 90.19 100 ARG A C 1
ATOM 742 O O . ARG A 1 100 ? -12.279 10.324 3.152 1.00 90.19 100 ARG A O 1
ATOM 749 N N . GLN A 1 101 ? -10.758 8.721 2.752 1.00 90.75 101 GLN A N 1
ATOM 750 C CA . GLN A 1 101 ? -11.649 7.603 3.086 1.00 90.75 101 GLN A CA 1
ATOM 751 C C . GLN A 1 101 ? -11.708 7.265 4.580 1.00 90.75 101 GLN A C 1
ATOM 753 O O . GLN A 1 101 ? -12.584 6.505 5.001 1.00 90.75 101 GLN A O 1
ATOM 758 N N . LEU A 1 102 ? -10.754 7.752 5.379 1.00 91.12 102 LEU A N 1
ATOM 759 C CA . LEU A 1 102 ? -10.691 7.401 6.791 1.00 91.12 102 LEU A CA 1
ATOM 760 C C . LEU A 1 102 ? -11.886 8.002 7.547 1.00 91.12 102 LEU A C 1
ATOM 762 O O . LEU A 1 102 ? -12.196 9.187 7.384 1.00 91.12 102 LEU A O 1
ATOM 766 N N . PRO A 1 103 ? -12.549 7.226 8.425 1.00 90.06 103 PRO A N 1
ATOM 767 C CA . PRO A 1 103 ? -13.589 7.754 9.290 1.00 90.06 103 PRO A CA 1
ATOM 768 C C . PRO A 1 103 ? -13.070 8.908 10.149 1.00 90.06 103 PRO A C 1
ATOM 770 O O . PRO A 1 103 ? -11.906 8.944 10.555 1.00 90.06 103 PRO A O 1
ATOM 773 N N . LYS A 1 104 ? -13.960 9.838 10.501 1.00 86.81 104 LYS A N 1
ATOM 774 C CA . LYS A 1 104 ? -13.604 10.988 11.338 1.00 86.81 104 LYS A CA 1
ATOM 775 C C . LYS A 1 104 ? -12.928 10.534 12.640 1.00 86.81 104 LYS A C 1
ATOM 777 O O . LYS A 1 104 ? -13.479 9.729 13.385 1.00 86.81 104 LYS A O 1
ATOM 782 N N . GLY A 1 105 ? -11.748 11.089 12.919 1.00 85.38 105 GLY A N 1
ATOM 783 C CA . GLY A 1 105 ? -10.964 10.786 14.121 1.00 85.38 105 GLY A CA 1
ATOM 784 C C . GLY A 1 105 ? -10.123 9.507 14.041 1.00 85.38 105 GLY A C 1
ATOM 785 O O . GLY A 1 105 ? -9.421 9.198 15.002 1.00 85.38 105 GLY A O 1
ATOM 786 N N . LYS A 1 106 ? -10.156 8.770 12.923 1.00 88.44 106 LYS A N 1
ATOM 787 C CA . LYS A 1 106 ? -9.244 7.648 12.677 1.00 88.44 106 LYS A CA 1
ATOM 788 C C . LYS A 1 106 ? -7.952 8.137 12.046 1.00 88.44 106 LYS A C 1
ATOM 790 O O . LYS A 1 106 ? -7.972 9.056 11.239 1.00 88.44 106 LYS A O 1
ATOM 795 N N . THR A 1 107 ? -6.846 7.505 12.433 1.00 90.06 107 THR A N 1
ATOM 796 C CA . THR A 1 107 ? -5.534 7.706 11.816 1.00 90.06 107 THR A CA 1
ATOM 797 C C . THR A 1 107 ? -5.186 6.465 11.005 1.00 90.06 107 THR A C 1
ATOM 799 O O . THR A 1 107 ? -5.280 5.364 11.540 1.00 90.06 107 THR A O 1
ATOM 802 N N . GLY A 1 108 ? -4.804 6.640 9.743 1.00 92.44 108 GLY A N 1
ATOM 803 C CA . GLY A 1 108 ? -4.260 5.576 8.901 1.00 92.44 108 GLY A CA 1
ATOM 804 C C . GLY A 1 108 ? -2.747 5.682 8.751 1.00 92.44 108 GLY A C 1
ATOM 805 O O . GLY A 1 108 ? -2.122 6.636 9.225 1.00 92.44 108 GLY A O 1
ATOM 806 N N . ALA A 1 109 ? -2.153 4.712 8.065 1.00 92.81 109 ALA A N 1
ATOM 807 C CA . ALA A 1 109 ? -0.713 4.655 7.848 1.00 92.81 109 ALA A CA 1
ATOM 808 C C . ALA A 1 109 ? -0.359 4.500 6.366 1.00 92.81 109 ALA A C 1
ATOM 810 O O . ALA A 1 109 ? -0.945 3.692 5.651 1.00 92.81 109 ALA A O 1
ATOM 811 N N . PHE A 1 110 ? 0.644 5.236 5.904 1.00 91.50 110 PHE A N 1
ATOM 812 C CA . PHE A 1 110 ? 1.193 5.079 4.566 1.00 91.50 110 PHE A CA 1
ATOM 813 C C . PHE A 1 110 ? 2.678 4.760 4.661 1.00 91.50 110 PHE A C 1
ATOM 815 O O . PHE A 1 110 ? 3.458 5.581 5.129 1.00 91.50 110 PHE A O 1
ATOM 822 N N . VAL A 1 111 ? 3.086 3.579 4.215 1.00 90.69 111 VAL A N 1
ATOM 823 C CA . VAL A 1 111 ? 4.482 3.152 4.238 1.00 90.69 111 VAL A CA 1
ATOM 824 C C . VAL A 1 111 ? 5.044 3.210 2.828 1.00 90.69 111 VAL A C 1
ATOM 826 O O . VAL A 1 111 ? 4.592 2.469 1.958 1.00 90.69 111 VAL A O 1
ATOM 829 N N . GLN A 1 112 ? 6.042 4.059 2.595 1.00 87.94 112 GLN A N 1
ATOM 830 C CA . GLN A 1 112 ? 6.785 4.089 1.340 1.00 87.94 112 GLN A CA 1
ATOM 831 C C . GLN A 1 112 ? 8.080 3.296 1.487 1.00 87.94 112 GLN A C 1
ATOM 833 O O . GLN A 1 112 ? 8.942 3.659 2.288 1.00 87.94 112 GLN A O 1
ATOM 838 N N . ILE A 1 113 ? 8.251 2.260 0.663 1.00 85.81 113 ILE A N 1
ATOM 839 C CA . ILE A 1 113 ? 9.537 1.579 0.521 1.00 85.81 113 ILE A CA 1
ATOM 840 C C . ILE A 1 113 ? 10.359 2.294 -0.553 1.00 85.81 113 ILE A C 1
ATOM 842 O O . ILE A 1 113 ? 9.963 2.365 -1.718 1.00 85.81 113 ILE A O 1
ATOM 846 N N . ILE A 1 114 ? 11.501 2.847 -0.160 1.00 78.75 114 ILE A N 1
ATOM 847 C CA . ILE A 1 114 ? 12.433 3.560 -1.031 1.00 78.75 114 ILE A CA 1
ATOM 848 C C . ILE A 1 114 ? 13.509 2.576 -1.471 1.00 78.75 114 ILE A C 1
ATOM 850 O O . ILE A 1 114 ? 14.318 2.123 -0.662 1.00 78.75 114 ILE A O 1
ATOM 854 N N . ARG A 1 115 ? 13.535 2.262 -2.766 1.00 75.00 115 ARG A N 1
ATOM 855 C CA . ARG A 1 115 ? 14.599 1.448 -3.355 1.00 75.00 115 ARG A CA 1
ATOM 856 C C . ARG A 1 115 ? 15.744 2.344 -3.808 1.00 75.00 115 ARG A C 1
ATOM 858 O O . ARG A 1 115 ? 15.495 3.245 -4.612 1.00 75.00 115 ARG A O 1
ATOM 865 N N . PRO A 1 116 ? 16.982 2.118 -3.347 1.00 64.69 116 PRO A N 1
ATOM 866 C CA . PRO A 1 116 ? 18.130 2.823 -3.893 1.00 64.69 116 PRO A CA 1
ATOM 867 C C . PRO A 1 116 ? 18.307 2.414 -5.362 1.00 64.69 116 PRO A C 1
ATOM 869 O O . PRO A 1 116 ? 18.638 1.267 -5.656 1.00 64.69 116 PRO A O 1
ATOM 872 N N . ALA A 1 117 ? 18.078 3.333 -6.299 1.00 62.75 117 ALA A N 1
ATOM 873 C CA . ALA A 1 117 ? 18.489 3.130 -7.686 1.00 62.75 117 ALA A CA 1
ATOM 874 C C . ALA A 1 117 ? 19.955 3.558 -7.844 1.00 62.75 117 ALA A C 1
ATOM 876 O O . ALA A 1 117 ? 20.419 4.482 -7.171 1.00 62.75 117 ALA A O 1
ATOM 877 N N . SER A 1 118 ? 20.702 2.910 -8.742 1.00 55.88 118 SER A N 1
ATOM 878 C CA . SER A 1 118 ? 22.076 3.318 -9.051 1.00 55.88 118 SER A CA 1
ATOM 879 C C . SER A 1 118 ? 22.099 4.787 -9.487 1.00 55.88 118 SER A C 1
ATOM 881 O O . SER A 1 118 ? 21.523 5.132 -10.516 1.00 55.88 118 SER A O 1
ATOM 883 N N . GLY A 1 119 ? 22.747 5.649 -8.701 1.00 56.53 119 GLY A N 1
ATOM 884 C CA . GLY A 1 119 ? 22.829 7.088 -8.972 1.00 56.53 119 GLY A CA 1
ATOM 885 C C . GLY A 1 119 ? 21.682 7.941 -8.412 1.00 56.53 119 GLY A C 1
ATOM 886 O O . GLY A 1 119 ? 21.738 9.159 -8.558 1.00 56.53 119 GLY A O 1
ATOM 887 N N . PHE A 1 120 ? 20.688 7.357 -7.731 1.00 61.44 120 PHE A N 1
ATOM 888 C CA . PHE A 1 120 ? 19.626 8.105 -7.051 1.00 61.44 120 PHE A CA 1
ATOM 889 C C . PHE A 1 120 ? 19.730 7.947 -5.532 1.00 61.44 120 PHE A C 1
ATOM 891 O O . PHE A 1 120 ? 19.692 6.843 -4.989 1.00 61.44 120 PHE A O 1
ATOM 898 N N . ASN A 1 121 ? 19.890 9.070 -4.832 1.00 66.25 121 ASN A N 1
ATOM 899 C CA . ASN A 1 121 ? 20.093 9.086 -3.389 1.00 66.25 121 ASN A CA 1
ATOM 900 C C . ASN A 1 121 ? 18.759 8.868 -2.654 1.00 66.25 121 ASN A C 1
ATOM 902 O O . ASN A 1 121 ? 17.892 9.741 -2.678 1.00 66.25 121 ASN A O 1
ATOM 906 N N . GLY A 1 122 ? 18.616 7.740 -1.949 1.00 65.50 122 GLY A N 1
ATOM 907 C CA . GLY A 1 122 ? 17.428 7.433 -1.142 1.00 65.50 122 GLY A CA 1
ATOM 908 C C . GLY A 1 122 ? 17.111 8.490 -0.075 1.00 65.50 122 GLY A C 1
ATOM 909 O O . GLY A 1 122 ? 15.942 8.711 0.230 1.00 65.50 122 GLY A O 1
ATOM 910 N N . ILE A 1 123 ? 18.123 9.222 0.410 1.00 73.06 123 ILE A N 1
ATOM 911 C CA . ILE A 1 123 ? 17.952 10.337 1.354 1.00 73.06 123 ILE A CA 1
ATOM 912 C C . ILE A 1 123 ? 17.173 11.487 0.706 1.00 73.06 123 ILE A C 1
ATOM 914 O O . ILE A 1 123 ? 16.356 12.122 1.365 1.00 73.06 123 ILE A O 1
ATOM 918 N N . LEU A 1 124 ? 17.388 11.756 -0.587 1.00 73.88 124 LEU A N 1
ATOM 919 C CA . LEU A 1 124 ? 16.671 12.821 -1.289 1.00 73.88 124 LEU A CA 1
ATOM 920 C C . LEU A 1 124 ? 15.191 12.464 -1.461 1.00 73.88 124 LEU A C 1
ATOM 922 O O . LEU A 1 124 ? 14.334 13.308 -1.223 1.00 73.88 124 LEU A O 1
ATOM 926 N N . ALA A 1 125 ? 14.894 11.212 -1.820 1.00 72.00 125 ALA A N 1
ATOM 927 C CA . ALA A 1 125 ? 13.520 10.724 -1.920 1.00 72.00 125 ALA A CA 1
ATOM 928 C C . ALA A 1 125 ? 12.808 10.749 -0.564 1.00 72.00 125 ALA A C 1
ATOM 930 O O . ALA A 1 125 ? 11.672 11.211 -0.475 1.00 72.00 125 ALA A O 1
ATOM 931 N N . GLN A 1 126 ? 13.497 10.312 0.494 1.00 75.69 126 GLN A N 1
ATOM 932 C CA . GLN A 1 126 ? 12.986 10.393 1.857 1.00 75.69 126 GLN A CA 1
ATOM 933 C C . GLN A 1 126 ? 12.683 11.844 2.230 1.00 75.69 126 GLN A C 1
ATOM 935 O O . GLN A 1 126 ? 11.576 12.139 2.672 1.00 75.69 126 GLN A O 1
ATOM 940 N N . LYS A 1 127 ? 13.633 12.758 2.002 1.00 80.12 127 LYS A N 1
ATOM 941 C CA . LYS A 1 127 ? 13.462 14.162 2.370 1.00 80.12 127 LYS A CA 1
ATOM 942 C C . LYS A 1 127 ? 12.342 14.837 1.587 1.00 80.12 127 LYS A C 1
ATOM 944 O O . LYS A 1 127 ? 11.569 15.584 2.173 1.00 80.12 127 LYS A O 1
ATOM 949 N N . ALA A 1 128 ? 12.231 14.551 0.290 1.00 78.75 128 ALA A N 1
ATOM 950 C CA . ALA A 1 128 ? 11.145 15.054 -0.543 1.00 78.75 128 ALA A CA 1
ATOM 951 C C . ALA A 1 128 ? 9.779 14.590 -0.022 1.00 78.75 128 ALA A C 1
ATOM 953 O O . ALA A 1 128 ? 8.843 15.382 0.039 1.00 78.75 128 ALA A O 1
ATOM 954 N N . LEU A 1 129 ? 9.675 13.327 0.398 1.00 76.75 129 LEU A N 1
ATOM 955 C CA . LEU A 1 129 ? 8.435 12.774 0.925 1.00 76.75 129 LEU A CA 1
ATOM 956 C C . LEU A 1 129 ? 8.083 13.343 2.309 1.00 76.75 129 LEU A C 1
ATOM 958 O O . LEU A 1 129 ? 6.927 13.681 2.542 1.00 76.75 129 LEU A O 1
ATOM 962 N N . GLU A 1 130 ? 9.068 13.512 3.196 1.00 77.50 130 GLU A N 1
ATOM 963 C CA . GLU A 1 130 ? 8.895 14.206 4.482 1.00 77.50 130 GLU A CA 1
ATOM 964 C C . GLU A 1 130 ? 8.394 15.643 4.277 1.00 77.50 130 GLU A C 1
ATOM 966 O O . GLU A 1 130 ? 7.371 16.024 4.841 1.00 77.50 130 GLU A O 1
ATOM 971 N N . THR A 1 131 ? 9.064 16.419 3.416 1.00 80.50 131 THR A N 1
ATOM 972 C CA . THR A 1 131 ? 8.652 17.790 3.082 1.00 80.50 131 THR A CA 1
ATOM 973 C C . THR A 1 131 ? 7.239 17.823 2.513 1.00 80.50 131 THR A C 1
ATOM 975 O O . THR A 1 131 ? 6.445 18.679 2.892 1.00 80.50 131 THR A O 1
ATOM 978 N N . PHE A 1 132 ? 6.895 16.871 1.648 1.00 75.38 132 PHE A N 1
ATOM 979 C CA . PHE A 1 132 ? 5.562 16.808 1.076 1.00 75.38 132 PHE A CA 1
ATOM 980 C C . PHE A 1 132 ? 4.482 16.597 2.144 1.00 75.38 132 PHE A C 1
ATOM 982 O O . PHE A 1 132 ? 3.447 17.258 2.114 1.00 75.38 132 PHE A O 1
ATOM 989 N N . VAL A 1 133 ? 4.695 15.673 3.083 1.00 68.06 133 VAL A N 1
ATOM 990 C CA . VAL A 1 133 ? 3.721 15.393 4.151 1.00 68.06 133 VAL A CA 1
ATOM 991 C C . VAL A 1 133 ? 3.433 16.651 4.967 1.00 68.06 133 VAL A C 1
ATOM 993 O O . VAL A 1 133 ? 2.266 16.941 5.249 1.00 68.06 133 VAL A O 1
ATOM 996 N N . ASP A 1 134 ? 4.482 17.407 5.287 1.00 72.25 134 ASP A N 1
ATOM 997 C CA . ASP A 1 134 ? 4.377 18.654 6.036 1.00 72.25 134 ASP A CA 1
ATOM 998 C C . ASP A 1 134 ? 3.664 19.751 5.224 1.00 72.25 134 ASP A C 1
ATOM 1000 O O . ASP A 1 134 ? 2.751 20.409 5.731 1.00 72.25 134 ASP A O 1
ATOM 1004 N N . GLU A 1 135 ? 4.025 19.936 3.951 1.00 71.81 135 GLU A N 1
ATOM 1005 C CA . GLU A 1 135 ? 3.474 21.002 3.103 1.00 71.81 135 GLU A CA 1
ATOM 1006 C C . GLU A 1 135 ? 2.027 20.744 2.667 1.00 71.81 135 GLU A C 1
ATOM 1008 O O . GLU A 1 135 ? 1.195 21.652 2.695 1.00 71.81 135 GLU A O 1
ATOM 1013 N N . PHE A 1 136 ? 1.695 19.507 2.296 1.00 64.69 136 PHE A N 1
ATOM 1014 C CA . PHE A 1 136 ? 0.382 19.157 1.748 1.00 64.69 136 PHE A CA 1
ATOM 1015 C C . PHE A 1 136 ? -0.625 18.720 2.806 1.00 64.69 136 PHE A C 1
ATOM 1017 O O . PHE A 1 136 ? -1.744 18.339 2.455 1.00 64.69 136 PHE A O 1
ATOM 1024 N N . GLN A 1 137 ? -0.253 18.807 4.089 1.00 61.75 137 GLN A N 1
ATOM 1025 C CA . GLN A 1 137 ? -1.158 18.636 5.222 1.00 61.75 137 GLN A CA 1
ATOM 1026 C C . GLN A 1 137 ? -2.010 17.369 5.074 1.00 61.75 137 GLN A C 1
ATOM 1028 O O . GLN A 1 137 ? -3.238 17.433 5.160 1.00 61.75 137 GLN A O 1
ATOM 1033 N N . VAL A 1 138 ? -1.388 16.211 4.814 1.00 68.38 138 VAL A N 1
ATOM 1034 C CA . VAL A 1 138 ? -2.126 14.939 4.749 1.00 68.38 138 VAL A CA 1
ATOM 1035 C C . VAL A 1 138 ? -2.579 14.579 6.167 1.00 68.38 138 VAL A C 1
ATOM 1037 O O . VAL A 1 138 ? -1.916 13.858 6.912 1.00 68.38 138 VAL A O 1
ATOM 1040 N N . GLN A 1 139 ? -3.700 15.169 6.583 1.00 73.12 139 GLN A N 1
ATOM 1041 C CA . GLN A 1 139 ? -4.218 15.042 7.935 1.00 73.12 139 GLN A CA 1
ATOM 1042 C C . GLN A 1 139 ? -4.687 13.608 8.170 1.00 73.12 139 GLN A C 1
ATOM 1044 O O . GLN A 1 139 ? -5.310 12.988 7.313 1.00 73.12 139 GLN A O 1
ATOM 1049 N N . ASN A 1 140 ? -4.415 13.094 9.368 1.00 84.75 140 ASN A N 1
ATOM 1050 C CA . ASN A 1 140 ? -4.855 11.773 9.820 1.00 84.75 140 ASN A CA 1
ATOM 1051 C C . ASN A 1 140 ? -4.268 10.573 9.051 1.00 84.75 140 ASN A C 1
ATOM 1053 O O . ASN A 1 140 ? -4.727 9.453 9.244 1.00 84.75 140 ASN A O 1
ATOM 1057 N N . VAL A 1 141 ? -3.215 10.759 8.252 1.00 87.94 141 VAL A N 1
ATOM 1058 C CA . VAL A 1 141 ? -2.364 9.656 7.784 1.00 87.94 141 VAL A CA 1
ATOM 1059 C C . VAL A 1 141 ? -0.953 9.879 8.306 1.00 87.94 141 VAL A C 1
ATOM 1061 O O . VAL A 1 141 ? -0.423 10.987 8.264 1.00 87.94 141 VAL A O 1
ATOM 1064 N N . ARG A 1 142 ? -0.343 8.833 8.855 1.00 87.25 142 ARG A N 1
ATOM 1065 C CA . ARG A 1 142 ? 1.062 8.839 9.263 1.00 87.25 142 ARG A CA 1
ATOM 1066 C C . ARG A 1 142 ? 1.894 8.205 8.171 1.00 87.25 142 ARG A C 1
ATOM 1068 O O . ARG A 1 142 ? 1.652 7.056 7.808 1.00 87.25 142 ARG A O 1
ATOM 1075 N N . LEU A 1 143 ? 2.865 8.950 7.664 1.00 83.81 143 LEU A N 1
ATOM 1076 C CA . LEU A 1 143 ? 3.771 8.443 6.654 1.00 83.81 143 LEU A CA 1
ATOM 1077 C C . LEU A 1 143 ? 5.012 7.819 7.307 1.00 83.81 143 LEU A C 1
ATOM 1079 O O . LEU A 1 143 ? 5.608 8.403 8.208 1.00 83.81 143 LEU A O 1
ATOM 1083 N N . VAL A 1 144 ? 5.385 6.629 6.847 1.00 84.12 144 VAL A N 1
ATOM 1084 C CA . VAL A 1 144 ? 6.553 5.867 7.291 1.00 84.12 144 VAL A CA 1
ATOM 1085 C C . VAL A 1 144 ? 7.444 5.624 6.080 1.00 84.12 144 VAL A C 1
ATOM 1087 O O . VAL A 1 144 ? 7.019 5.026 5.093 1.00 84.12 144 VAL A O 1
ATOM 1090 N N . CYS A 1 145 ? 8.697 6.056 6.154 1.00 80.81 145 CYS A N 1
ATOM 1091 C CA . CYS A 1 145 ? 9.695 5.767 5.130 1.00 80.81 145 CYS A CA 1
ATOM 1092 C C . CYS A 1 145 ? 10.499 4.530 5.538 1.00 80.81 145 CYS A C 1
ATOM 1094 O O . CYS A 1 145 ? 11.071 4.492 6.626 1.00 80.81 145 CYS A O 1
ATOM 1096 N N . ALA A 1 146 ? 10.578 3.537 4.657 1.00 79.00 146 ALA A N 1
ATOM 1097 C CA . ALA A 1 146 ? 11.451 2.382 4.824 1.00 79.00 146 ALA A CA 1
ATOM 1098 C C . ALA A 1 146 ? 12.422 2.321 3.644 1.00 79.00 146 ALA A C 1
ATOM 1100 O O . ALA A 1 146 ? 12.000 2.237 2.497 1.00 79.00 146 ALA A O 1
ATOM 1101 N N . VAL A 1 147 ? 13.726 2.358 3.895 1.00 74.44 147 VAL A N 1
ATOM 1102 C CA . VAL A 1 147 ? 14.717 2.134 2.833 1.00 74.44 147 VAL A CA 1
ATOM 1103 C C . VAL A 1 147 ? 14.846 0.626 2.607 1.00 74.44 147 VAL A C 1
ATOM 1105 O O . VAL A 1 147 ? 14.837 -0.153 3.564 1.00 74.44 147 VAL A O 1
ATOM 1108 N N . GLU A 1 148 ? 14.893 0.194 1.346 1.00 72.81 148 GLU A N 1
ATOM 1109 C CA . GLU A 1 148 ? 15.061 -1.219 1.003 1.00 72.81 148 GLU A CA 1
ATOM 1110 C C . GLU A 1 148 ? 16.480 -1.682 1.364 1.00 72.81 148 GLU A C 1
ATOM 1112 O O . GLU A 1 148 ? 17.439 -1.511 0.617 1.00 72.81 148 GLU A O 1
ATOM 1117 N N . GLU A 1 149 ? 16.587 -2.268 2.553 1.00 72.00 149 GLU A N 1
ATOM 1118 C CA . GLU A 1 149 ? 17.775 -2.908 3.111 1.00 72.00 149 GLU A CA 1
ATOM 1119 C C . GLU A 1 149 ? 17.388 -4.273 3.710 1.00 72.00 149 GLU A C 1
ATOM 1121 O O . GLU A 1 149 ? 16.211 -4.642 3.736 1.00 72.00 149 GLU A O 1
ATOM 1126 N N . LYS A 1 150 ? 18.359 -5.023 4.256 1.00 67.38 150 LYS A N 1
ATOM 1127 C CA . LYS A 1 150 ? 18.122 -6.355 4.856 1.00 67.38 150 LYS A CA 1
ATOM 1128 C C . LYS A 1 150 ? 16.982 -6.394 5.889 1.00 67.38 150 LYS A C 1
ATOM 1130 O O . LYS A 1 150 ? 16.342 -7.431 6.014 1.00 67.38 150 LYS A O 1
ATOM 1135 N N . ASN A 1 151 ? 16.708 -5.285 6.582 1.00 74.56 151 ASN A N 1
ATOM 1136 C CA . ASN A 1 151 ? 15.708 -5.210 7.655 1.00 74.56 151 ASN A CA 1
ATOM 1137 C C . ASN A 1 151 ? 14.448 -4.411 7.269 1.00 74.56 151 ASN A C 1
ATOM 1139 O O . ASN A 1 151 ? 13.671 -4.031 8.140 1.00 74.56 151 ASN A O 1
ATOM 1143 N N . CYS A 1 152 ? 14.208 -4.161 5.977 1.00 83.31 152 CYS A N 1
ATOM 1144 C CA . CYS A 1 152 ? 13.096 -3.319 5.516 1.00 83.31 152 CYS A CA 1
ATOM 1145 C C . CYS A 1 152 ? 11.724 -3.754 6.077 1.00 83.31 152 CYS A C 1
ATOM 1147 O O . CYS A 1 152 ? 10.914 -2.916 6.469 1.00 83.31 152 CYS A O 1
ATOM 1149 N N . ILE A 1 153 ? 11.477 -5.065 6.184 1.00 88.25 153 ILE A N 1
ATOM 1150 C CA . ILE A 1 153 ? 10.220 -5.613 6.720 1.00 88.25 153 ILE A CA 1
ATOM 1151 C C . ILE A 1 153 ? 10.020 -5.234 8.190 1.00 88.25 153 ILE A C 1
ATOM 1153 O O . ILE A 1 153 ? 8.905 -4.903 8.585 1.00 88.25 153 ILE A O 1
ATOM 1157 N N . GLU A 1 154 ? 11.081 -5.268 8.997 1.00 88.12 154 GLU A N 1
ATOM 1158 C CA . GLU A 1 154 ? 11.011 -4.894 10.410 1.00 88.12 154 GLU A CA 1
ATOM 1159 C C . GLU A 1 154 ? 10.652 -3.413 10.555 1.00 88.12 154 GLU A C 1
ATOM 1161 O O . GLU A 1 154 ? 9.785 -3.073 11.355 1.00 88.12 154 GLU A O 1
ATOM 1166 N N . THR A 1 155 ? 11.221 -2.549 9.709 1.00 86.38 155 THR A N 1
ATOM 1167 C CA . THR A 1 155 ? 10.865 -1.124 9.650 1.00 86.38 155 THR A CA 1
ATOM 1168 C C . THR A 1 155 ? 9.401 -0.912 9.262 1.00 86.38 155 THR A C 1
ATOM 1170 O O . THR A 1 155 ? 8.717 -0.112 9.896 1.00 86.38 155 THR A O 1
ATOM 1173 N N . VAL A 1 156 ? 8.892 -1.641 8.259 1.00 89.62 156 VAL A N 1
ATOM 1174 C CA . VAL A 1 156 ? 7.473 -1.575 7.857 1.00 89.62 156 VAL A CA 1
ATOM 1175 C C . VAL A 1 156 ? 6.572 -1.963 9.029 1.00 89.62 156 VAL A C 1
ATOM 1177 O O . VAL A 1 156 ? 5.636 -1.238 9.357 1.00 89.62 156 VAL A O 1
ATOM 1180 N N . VAL A 1 157 ? 6.860 -3.096 9.672 1.00 91.06 157 VAL A N 1
ATOM 1181 C CA . VAL A 1 157 ? 6.055 -3.619 10.779 1.00 91.06 157 VAL A CA 1
ATOM 1182 C C . VAL A 1 157 ? 6.104 -2.686 11.991 1.00 91.06 157 VAL A C 1
ATOM 1184 O O . VAL A 1 157 ? 5.056 -2.295 12.493 1.00 91.06 157 VAL A O 1
ATOM 1187 N N . SER A 1 158 ? 7.300 -2.280 12.417 1.00 89.31 158 SER A N 1
ATOM 1188 C CA . SER A 1 158 ? 7.506 -1.375 13.554 1.00 89.31 158 SER A CA 1
ATOM 1189 C C . SER A 1 158 ? 6.857 -0.008 13.325 1.00 89.31 158 SER A C 1
ATOM 1191 O O . SER A 1 158 ? 6.200 0.536 14.213 1.00 89.31 158 SER A O 1
ATOM 1193 N N . GLY A 1 159 ? 6.964 0.526 12.104 1.00 87.00 159 GLY A N 1
ATOM 1194 C CA . GLY A 1 159 ? 6.312 1.776 11.731 1.00 87.00 159 GLY A CA 1
ATOM 1195 C C . GLY A 1 159 ? 4.791 1.692 11.842 1.00 87.00 159 GLY A C 1
ATOM 1196 O O . GLY A 1 159 ? 4.171 2.587 12.412 1.00 87.00 159 GLY A O 1
ATOM 1197 N N . LEU A 1 160 ? 4.185 0.602 11.363 1.00 90.75 160 LEU A N 1
ATOM 1198 C CA . LEU A 1 160 ? 2.743 0.385 11.499 1.00 90.75 160 LEU A CA 1
ATOM 1199 C C . LEU A 1 160 ? 2.329 0.214 12.964 1.00 90.75 160 LEU A C 1
ATOM 1201 O O . LEU A 1 160 ? 1.388 0.872 13.406 1.00 90.75 160 LEU A O 1
ATOM 1205 N N . ASP A 1 161 ? 3.055 -0.598 13.735 1.00 89.75 161 ASP A N 1
ATOM 1206 C CA . ASP A 1 161 ? 2.780 -0.783 15.163 1.00 89.75 161 ASP A CA 1
ATOM 1207 C C . ASP A 1 161 ? 2.811 0.556 15.911 1.00 89.75 161 ASP A C 1
ATOM 1209 O O . ASP A 1 161 ? 1.911 0.838 16.699 1.00 89.75 161 ASP A O 1
ATOM 1213 N N . SER A 1 162 ? 3.794 1.417 15.626 1.00 87.25 162 SER A N 1
ATOM 1214 C CA . SER A 1 162 ? 3.896 2.747 16.235 1.00 87.25 162 SER A CA 1
ATOM 1215 C C . SER A 1 162 ? 2.677 3.622 15.931 1.00 87.25 162 SER A C 1
ATOM 1217 O O . SER A 1 162 ? 2.164 4.287 16.830 1.00 87.25 162 SER A O 1
ATOM 1219 N N . VAL A 1 163 ? 2.187 3.621 14.687 1.00 85.75 163 VAL A N 1
ATOM 1220 C CA . VAL A 1 163 ? 1.027 4.436 14.282 1.00 85.75 163 VAL A CA 1
ATOM 1221 C C . VAL A 1 163 ? -0.253 3.985 14.990 1.00 85.75 163 VAL A C 1
ATOM 1223 O O . VAL A 1 163 ? -1.050 4.813 15.449 1.00 85.75 163 VAL A O 1
ATOM 1226 N N . PHE A 1 164 ? -0.460 2.673 15.104 1.00 86.44 164 PHE A N 1
ATOM 1227 C CA . PHE A 1 164 ? -1.690 2.129 15.678 1.00 86.44 164 PHE A CA 1
ATOM 1228 C C . PHE A 1 164 ? -1.638 1.969 17.206 1.00 86.44 164 PHE A C 1
ATOM 1230 O O . PHE A 1 164 ? -2.690 2.014 17.848 1.00 86.44 164 PHE A O 1
ATOM 1237 N N . ALA A 1 165 ? -0.452 1.904 17.818 1.00 80.38 165 ALA A N 1
ATOM 1238 C CA . ALA A 1 165 ? -0.287 1.979 19.271 1.00 80.38 165 ALA A CA 1
ATOM 1239 C C . ALA A 1 165 ? -0.709 3.353 19.829 1.00 80.38 165 ALA A C 1
ATOM 1241 O O . ALA A 1 165 ? -1.427 3.426 20.830 1.00 80.38 165 ALA A O 1
ATOM 1242 N N . ASP A 1 166 ? -0.353 4.444 19.142 1.00 59.16 166 ASP A N 1
ATOM 1243 C CA . ASP A 1 166 ? -0.738 5.811 19.525 1.00 59.16 166 ASP A CA 1
ATOM 1244 C C . ASP A 1 166 ? -2.257 6.042 19.473 1.00 59.16 166 ASP A C 1
ATOM 1246 O O . ASP A 1 166 ? -2.815 6.827 20.248 1.00 59.16 166 ASP A O 1
ATOM 1250 N N . SER A 1 167 ? -2.945 5.328 18.581 1.00 53.88 167 SER A N 1
ATOM 1251 C CA . SER A 1 167 ? -4.398 5.419 18.407 1.00 53.88 167 SER A CA 1
ATOM 1252 C C . SER A 1 167 ? -5.178 4.728 19.536 1.00 53.88 167 SER A C 1
ATOM 1254 O O . SER A 1 167 ? -6.299 5.135 19.839 1.00 53.88 167 SER A O 1
ATOM 1256 N N . LEU A 1 168 ? -4.586 3.731 20.207 1.00 47.31 168 LEU A N 1
ATOM 1257 C CA . LEU A 1 168 ? -5.178 3.052 21.370 1.00 47.31 168 LEU A CA 1
ATOM 1258 C C . LEU A 1 168 ? -5.032 3.860 22.669 1.00 47.31 168 LEU A C 1
ATOM 1260 O O . LEU A 1 168 ? -5.893 3.773 23.543 1.00 47.31 168 LEU A O 1
ATOM 1264 N N . ASN A 1 169 ? -3.981 4.676 22.791 1.00 41.91 169 ASN A N 1
ATOM 1265 C CA . ASN A 1 169 ? -3.738 5.493 23.985 1.00 41.91 169 ASN A CA 1
ATOM 1266 C C . ASN A 1 169 ? -4.581 6.777 24.037 1.00 41.91 169 ASN A C 1
ATOM 1268 O O . ASN A 1 169 ? -4.841 7.275 25.124 1.00 41.91 169 ASN A O 1
ATOM 1272 N N . LYS A 1 170 ? -5.045 7.299 22.893 1.00 43.47 170 LYS A N 1
ATOM 1273 C CA . LYS A 1 170 ? -5.932 8.482 22.832 1.00 43.47 170 LYS A CA 1
ATOM 1274 C C . LYS A 1 170 ? -7.425 8.166 22.988 1.00 43.47 170 LYS A C 1
ATOM 1276 O O . LYS A 1 170 ? -8.235 9.087 23.003 1.00 43.47 170 LYS A O 1
ATOM 1281 N N . ALA A 1 171 ? -7.788 6.885 23.067 1.00 44.47 171 ALA A N 1
ATOM 1282 C CA . ALA A 1 171 ? -9.166 6.420 23.242 1.00 44.47 171 ALA A CA 1
ATOM 1283 C C . ALA A 1 171 ? -9.490 5.990 24.692 1.00 44.47 171 ALA A C 1
ATOM 1285 O O . ALA A 1 171 ? -10.571 5.453 24.935 1.00 44.47 171 ALA A O 1
ATOM 1286 N N . LYS A 1 172 ? -8.558 6.202 25.632 1.00 36.47 172 LYS A N 1
ATOM 1287 C CA . LYS A 1 172 ? -8.736 6.040 27.082 1.00 36.47 172 LYS A CA 1
ATOM 1288 C C . LYS A 1 172 ? -8.763 7.405 27.753 1.00 36.47 172 LYS A C 1
ATOM 1290 O O . LYS A 1 172 ? -9.504 7.525 28.750 1.00 36.47 172 LYS A O 1
#

Radius of gyration: 15.76 Å; chains: 1; bounding box: 39×42×44 Å

Secondary structure (DSSP, 8-state):
-HHHHHHHTTT--EEEEESS--HHHHHHHHHHHHHH-S-EEEEE--TTSHHHHHHHHHHHHHHH---SEEEE-------SHHHHHHHHHHHHHHHHHHHHHSPTT--EEEEEEE---TT--HHHHHHHHHHHHHHTT-TTEEEEEEESSTTHHHHHHHHHHHHHHHHHHTT-

Sequence (172 aa):
KEAAYALAARGWDVLLQCKTASAEITHSVDDLNRKFGGKAAYIRADFTDEAERAGLIRTLSETYGTLDAVVNAAGLPVGTLHDAFAPVETAVVLAQELARQLPKGKTGAFVQIIRPASGFNGILAQKALETFVDEFQVQNVRLVCAVEEKNCIETVVSGLDSVFADSLNKAK

pLDDT: mean 82.92, std 12.27, range [36.47, 96.5]

Foldseek 3Di:
DVLQLVVLQVVDADEAEDQDDDPVQVVVQVCSCVPRVHHYDYDHADLVDPVSLLCVQVVCCVPPNQDQEDADPDQDPPPDPCSLCSLLVSLLSNLLSSLVRDPPPAAGEYEREQEDDVVRDSVVSVVSNVVCCVPVVSDRYHYFYFYPDP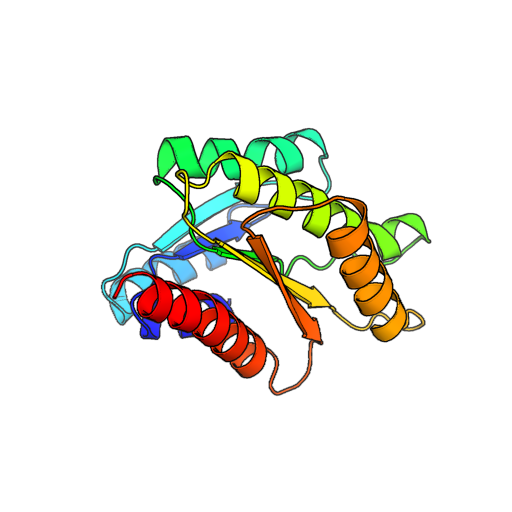CSSVSVVVRRCVRVVVSVVVVD